Protein AF-A0A355BE50-F1 (afdb_monomer_lite)

Sequence (98 aa):
LKNALIIVIANHMKKSYLSWNKDTVEDAIIFNHLYELSNGKIDLTKSKEELSASYELIKVNKKQSNKSNFSSGSKSVIVKKSKLVKNNTNTKNKNRKA

Radius of gyration: 24.0 Å; chains: 1; bounding box: 63×45×40 Å

Secondary structure (DSSP, 8-state):
-HHHHHHHHHHHHHHHHHHHH-----HHHHHHHHHHHTTTS---TT--PPPPPHHHHHHGGGS-----------------------------------

pLDDT: mean 70.99, std 21.61, range [31.84, 95.12]

Structure (mmCIF, N/CA/C/O backbone):
data_AF-A0A355BE50-F1
#
_entry.id   AF-A0A355BE50-F1
#
loop_
_atom_site.group_PDB
_atom_site.id
_atom_site.type_symbol
_atom_site.label_atom_id
_atom_site.label_alt_id
_atom_site.label_comp_id
_atom_site.label_asym_id
_atom_site.label_entity_id
_atom_site.label_seq_id
_atom_site.pdbx_PDB_ins_code
_atom_site.Cartn_x
_atom_site.Cartn_y
_atom_site.Cartn_z
_atom_site.occupancy
_atom_site.B_iso_or_equiv
_atom_site.auth_seq_id
_atom_site.auth_comp_id
_atom_site.auth_asym_id
_atom_site.auth_atom_id
_atom_site.pdbx_PDB_model_num
ATOM 1 N N . LEU A 1 1 ? -5.638 13.863 8.699 1.00 78.44 1 LEU A N 1
ATOM 2 C CA . LEU A 1 1 ? -4.297 13.393 9.131 1.00 78.44 1 LEU A CA 1
ATOM 3 C C . LEU A 1 1 ? -4.193 11.867 9.186 1.00 78.44 1 LEU A C 1
ATOM 5 O O . LEU A 1 1 ? -3.320 11.329 8.522 1.00 78.44 1 LEU A O 1
ATOM 9 N N . LYS A 1 2 ? -5.082 11.165 9.913 1.00 83.56 2 LYS A N 1
ATOM 10 C CA . LYS A 1 2 ? -5.051 9.689 10.025 1.00 83.56 2 LYS A CA 1
ATOM 11 C C . LYS A 1 2 ? -5.081 8.967 8.666 1.00 83.56 2 LYS A C 1
ATOM 13 O O . LYS A 1 2 ? -4.237 8.115 8.431 1.00 83.56 2 LYS A O 1
ATOM 18 N N . ASN A 1 3 ? -5.970 9.370 7.756 1.00 86.81 3 ASN A N 1
ATOM 19 C CA . ASN A 1 3 ? -6.094 8.751 6.426 1.00 86.81 3 ASN A CA 1
ATOM 20 C C . ASN A 1 3 ? -4.814 8.906 5.593 1.00 86.81 3 ASN A C 1
ATOM 22 O O . ASN A 1 3 ? -4.292 7.925 5.082 1.00 86.81 3 ASN A O 1
ATOM 26 N N . ALA A 1 4 ? -4.245 10.115 5.553 1.00 89.44 4 ALA A N 1
ATOM 27 C CA . ALA A 1 4 ? -2.984 10.365 4.856 1.00 89.44 4 ALA A CA 1
ATOM 28 C C . ALA A 1 4 ? -1.843 9.476 5.383 1.00 89.44 4 ALA A C 1
ATOM 30 O O . ALA A 1 4 ? -1.057 8.949 4.603 1.00 89.44 4 ALA A O 1
ATOM 31 N N . LEU A 1 5 ? -1.771 9.261 6.703 1.00 92.06 5 LEU A N 1
ATOM 32 C CA . LEU A 1 5 ? -0.762 8.382 7.295 1.00 92.06 5 LEU A CA 1
ATOM 33 C C . LEU A 1 5 ? -0.970 6.913 6.900 1.00 92.06 5 LEU A C 1
ATOM 35 O O . LEU A 1 5 ? -0.008 6.223 6.578 1.00 92.06 5 LEU A O 1
ATOM 39 N N . ILE A 1 6 ? -2.220 6.450 6.885 1.00 91.50 6 ILE A N 1
ATOM 40 C CA . ILE A 1 6 ? -2.578 5.098 6.445 1.00 91.50 6 ILE A CA 1
ATOM 41 C C . ILE A 1 6 ? -2.149 4.870 4.984 1.00 91.50 6 ILE A C 1
ATOM 43 O O . ILE A 1 6 ? -1.551 3.842 4.675 1.00 91.50 6 ILE A O 1
ATOM 47 N N . ILE A 1 7 ? -2.366 5.850 4.105 1.00 91.75 7 ILE A N 1
ATOM 48 C CA . ILE A 1 7 ? -1.940 5.791 2.699 1.00 91.75 7 ILE A CA 1
ATOM 49 C C . ILE A 1 7 ? -0.417 5.751 2.569 1.00 91.75 7 ILE A C 1
ATOM 51 O O . ILE A 1 7 ? 0.117 4.996 1.759 1.00 91.75 7 ILE A O 1
ATOM 55 N N . VAL A 1 8 ? 0.313 6.511 3.391 1.00 93.25 8 VAL A N 1
ATOM 56 C CA . VAL A 1 8 ? 1.783 6.441 3.431 1.00 93.25 8 VAL A CA 1
ATOM 57 C C . VAL A 1 8 ? 2.257 5.040 3.831 1.00 93.25 8 VAL A C 1
ATOM 59 O O . VAL A 1 8 ? 3.186 4.518 3.214 1.00 93.25 8 VAL A O 1
ATOM 62 N N . ILE A 1 9 ? 1.605 4.406 4.810 1.00 93.62 9 ILE A N 1
ATOM 63 C CA . ILE A 1 9 ? 1.913 3.030 5.227 1.00 93.62 9 ILE A CA 1
ATOM 64 C C . ILE A 1 9 ? 1.634 2.044 4.087 1.00 93.62 9 ILE A C 1
ATOM 66 O O . ILE A 1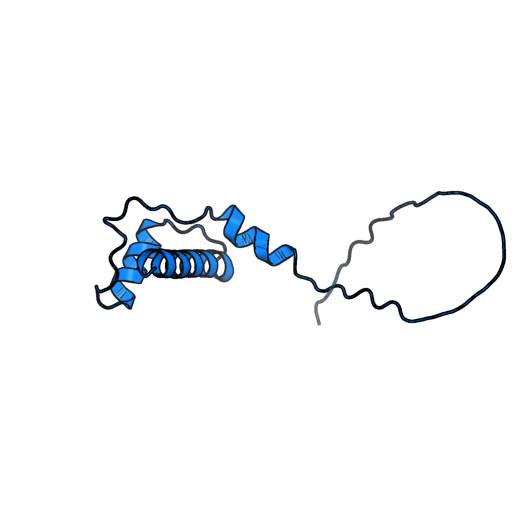 9 ? 2.503 1.239 3.753 1.00 93.62 9 ILE A O 1
ATOM 70 N N . ALA A 1 10 ? 0.472 2.135 3.440 1.00 93.81 10 ALA A N 1
ATOM 71 C CA . ALA A 1 10 ? 0.117 1.262 2.323 1.00 93.81 10 ALA A CA 1
ATOM 72 C C . ALA A 1 10 ? 1.082 1.427 1.129 1.00 93.81 10 ALA A C 1
ATOM 74 O O . ALA A 1 10 ? 1.574 0.441 0.575 1.00 93.81 10 ALA A O 1
ATOM 75 N N . ASN A 1 11 ? 1.465 2.665 0.798 1.00 93.62 11 ASN A N 1
ATOM 76 C CA . ASN A 1 11 ? 2.497 2.952 -0.203 1.00 93.62 11 ASN A CA 1
ATOM 77 C C . ASN A 1 11 ? 3.859 2.355 0.181 1.00 93.62 11 ASN A C 1
ATOM 79 O O . ASN A 1 11 ? 4.582 1.839 -0.675 1.00 93.62 11 ASN A O 1
ATOM 83 N N . HIS A 1 12 ? 4.215 2.385 1.467 1.00 93.06 12 HIS A N 1
ATOM 84 C CA . HIS A 1 12 ? 5.438 1.755 1.955 1.00 93.06 12 HIS A CA 1
ATOM 85 C C . HIS A 1 12 ? 5.395 0.227 1.814 1.00 93.06 12 HIS A C 1
ATOM 87 O O . HIS A 1 12 ? 6.375 -0.367 1.368 1.00 93.06 12 HIS A O 1
ATOM 93 N N . MET A 1 13 ? 4.257 -0.410 2.107 1.00 93.38 13 MET A N 1
ATOM 94 C CA . MET A 1 13 ? 4.072 -1.848 1.889 1.00 93.38 13 MET A CA 1
ATOM 95 C C . MET A 1 13 ? 4.235 -2.214 0.411 1.00 93.38 13 MET A C 1
ATOM 97 O O . MET A 1 13 ? 5.024 -3.103 0.090 1.00 93.38 13 MET A O 1
ATOM 101 N N . LYS A 1 14 ? 3.582 -1.478 -0.499 1.00 92.62 14 LYS A N 1
ATOM 102 C CA . LYS A 1 14 ? 3.719 -1.675 -1.953 1.00 92.62 14 LYS A CA 1
ATOM 103 C C . LYS A 1 14 ? 5.176 -1.541 -2.404 1.00 92.62 14 LYS A C 1
ATOM 105 O O . LYS A 1 14 ? 5.674 -2.371 -3.161 1.00 92.62 14 LYS A O 1
ATOM 110 N N . LYS A 1 15 ? 5.908 -0.554 -1.871 1.00 89.88 15 LYS A N 1
ATOM 111 C CA . LYS A 1 15 ? 7.352 -0.395 -2.115 1.00 89.88 15 LYS A CA 1
ATOM 112 C C . LYS A 1 15 ? 8.158 -1.609 -1.636 1.00 89.88 15 LYS A C 1
ATOM 114 O O . LYS A 1 15 ? 9.057 -2.050 -2.350 1.00 89.88 15 LYS A O 1
ATOM 119 N N . SER A 1 16 ? 7.861 -2.140 -0.452 1.00 90.38 16 SER A N 1
ATOM 120 C CA . SER A 1 16 ? 8.557 -3.306 0.104 1.00 90.38 16 SER A CA 1
ATOM 121 C C . SER A 1 16 ? 8.351 -4.556 -0.750 1.00 90.38 16 SER A C 1
ATOM 123 O O . SER A 1 16 ? 9.336 -5.224 -1.050 1.00 90.38 16 SER A O 1
ATOM 125 N N . TYR A 1 17 ? 7.137 -4.814 -1.247 1.00 91.31 17 TYR A N 1
ATOM 126 C CA . TYR A 1 17 ? 6.878 -5.905 -2.200 1.00 91.31 17 TYR A CA 1
ATOM 127 C C . TYR A 1 17 ? 7.729 -5.787 -3.467 1.00 91.31 17 TYR A C 1
ATOM 129 O O . TYR A 1 17 ? 8.451 -6.720 -3.829 1.00 91.31 17 TYR A O 1
ATOM 137 N N . LEU A 1 18 ? 7.716 -4.606 -4.090 1.00 88.56 18 LEU A N 1
ATOM 138 C CA . LEU A 1 18 ? 8.491 -4.333 -5.302 1.00 88.56 18 LEU A CA 1
ATOM 139 C C . LEU A 1 18 ? 10.006 -4.440 -5.061 1.00 88.56 18 LEU A C 1
ATOM 141 O O . LEU A 1 18 ? 10.752 -4.828 -5.958 1.00 88.56 18 LEU A O 1
ATOM 145 N N . SER A 1 19 ? 10.481 -4.089 -3.863 1.00 84.62 19 SER A N 1
ATOM 146 C CA . SER A 1 19 ? 11.905 -4.141 -3.521 1.00 84.62 19 SER A CA 1
ATOM 147 C C . SER A 1 19 ? 12.395 -5.549 -3.193 1.00 84.62 19 SER A C 1
ATOM 149 O O . SER A 1 19 ? 13.532 -5.869 -3.536 1.00 84.62 19 SER A O 1
ATOM 151 N N . TRP A 1 20 ? 11.583 -6.359 -2.510 1.00 84.94 20 TRP A N 1
ATOM 152 C CA . TRP A 1 20 ? 11.962 -7.707 -2.079 1.00 84.94 20 TRP A CA 1
ATOM 153 C C . TRP A 1 20 ? 11.803 -8.739 -3.196 1.00 84.94 20 TRP A C 1
ATOM 155 O O . TRP A 1 20 ? 12.730 -9.505 -3.438 1.00 84.94 20 TRP A O 1
ATOM 165 N N . ASN A 1 21 ? 10.682 -8.714 -3.923 1.00 75.81 21 ASN A N 1
ATOM 166 C CA . ASN A 1 21 ? 10.361 -9.756 -4.904 1.00 75.81 21 ASN A CA 1
ATOM 167 C C . ASN A 1 21 ? 10.504 -9.303 -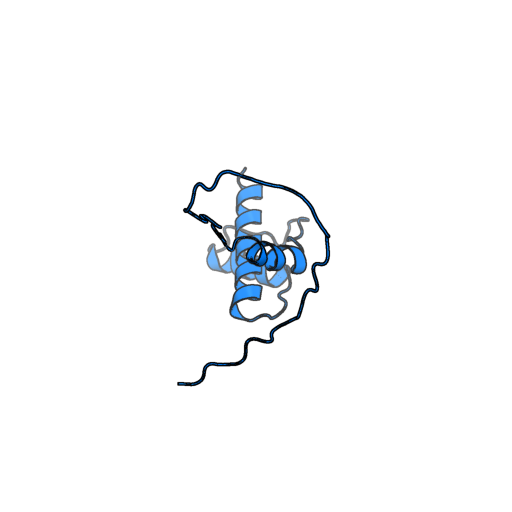6.361 1.00 75.81 21 ASN A C 1
ATOM 169 O O . ASN A 1 21 ? 10.493 -10.146 -7.252 1.00 75.81 21 ASN A O 1
ATOM 173 N N . LYS A 1 22 ? 10.633 -7.990 -6.625 1.00 69.94 22 LYS A N 1
ATOM 174 C CA . LYS A 1 22 ? 10.533 -7.389 -7.976 1.00 69.94 22 LYS A CA 1
ATOM 175 C C . LYS A 1 22 ? 9.255 -7.752 -8.736 1.00 69.94 22 LYS A C 1
ATOM 177 O O . LYS A 1 22 ? 9.174 -7.486 -9.933 1.00 69.94 22 LYS A O 1
ATOM 182 N N . ASP A 1 23 ? 8.278 -8.324 -8.051 1.00 72.88 23 ASP A N 1
ATOM 183 C CA . ASP A 1 23 ? 7.012 -8.703 -8.641 1.00 72.88 23 ASP A CA 1
ATOM 184 C C . ASP A 1 23 ? 5.994 -7.587 -8.442 1.00 72.88 23 ASP A C 1
ATOM 186 O O . ASP A 1 23 ? 6.044 -6.835 -7.461 1.00 72.88 23 ASP A O 1
ATOM 190 N N . THR A 1 24 ? 5.091 -7.452 -9.401 1.00 82.62 24 THR A N 1
ATOM 191 C CA . THR A 1 24 ? 3.974 -6.525 -9.294 1.00 82.62 24 THR A CA 1
ATOM 192 C C . THR A 1 24 ? 3.008 -7.013 -8.224 1.00 82.62 24 THR A C 1
ATOM 194 O O . THR A 1 24 ? 2.741 -8.203 -8.114 1.00 82.62 24 THR A O 1
ATOM 197 N N . VAL A 1 25 ? 2.468 -6.085 -7.442 1.00 88.62 25 VAL A N 1
ATOM 198 C CA . VAL A 1 25 ? 1.418 -6.371 -6.463 1.00 88.62 25 VAL A CA 1
ATOM 199 C C . VAL A 1 25 ? 0.248 -5.436 -6.725 1.00 88.62 25 VAL A C 1
ATOM 201 O O . VAL A 1 25 ? 0.447 -4.242 -6.970 1.00 88.62 25 VAL A O 1
ATOM 204 N N . GLU A 1 26 ? -0.957 -5.993 -6.707 1.00 90.75 26 GLU A N 1
ATOM 205 C CA . GLU A 1 26 ? -2.196 -5.233 -6.833 1.00 90.75 26 GLU A CA 1
ATOM 206 C C . GLU A 1 26 ? -2.541 -4.524 -5.521 1.00 90.75 26 GLU A C 1
ATOM 208 O O . GLU A 1 26 ? -2.276 -5.026 -4.424 1.00 90.75 26 GLU A O 1
ATOM 213 N N . ASP A 1 27 ? -3.187 -3.365 -5.628 1.00 92.31 27 ASP A N 1
ATOM 214 C CA . ASP A 1 27 ? -3.541 -2.540 -4.469 1.00 92.31 27 ASP A CA 1
ATOM 215 C C . ASP A 1 27 ? -4.511 -3.268 -3.527 1.00 92.31 27 ASP A C 1
ATOM 217 O O . ASP A 1 27 ? -4.372 -3.177 -2.308 1.00 92.31 27 ASP A O 1
ATOM 221 N N . ALA A 1 28 ? -5.417 -4.087 -4.073 1.00 91.88 28 ALA A N 1
ATOM 222 C CA . ALA A 1 28 ? -6.352 -4.898 -3.295 1.00 91.88 28 ALA A CA 1
ATOM 223 C C . ALA A 1 28 ? -5.644 -5.868 -2.332 1.00 91.88 28 ALA A C 1
ATOM 225 O O . ALA A 1 28 ? -6.073 -6.028 -1.189 1.00 91.88 28 ALA A O 1
ATOM 226 N N . ILE A 1 29 ? -4.528 -6.468 -2.759 1.00 92.06 29 ILE A N 1
ATOM 227 C CA . ILE A 1 29 ? -3.731 -7.372 -1.920 1.00 92.06 29 ILE A CA 1
ATOM 228 C C . ILE A 1 29 ? -3.064 -6.595 -0.782 1.00 92.06 29 ILE A C 1
ATOM 230 O O . ILE A 1 29 ? -3.090 -7.034 0.368 1.00 92.06 29 ILE A O 1
ATOM 234 N N . ILE A 1 30 ? -2.521 -5.406 -1.073 1.00 94.06 30 ILE A N 1
ATOM 235 C CA . ILE A 1 30 ? -1.951 -4.519 -0.048 1.00 94.06 30 ILE A CA 1
ATOM 236 C C . ILE A 1 30 ? -3.014 -4.123 0.981 1.00 94.06 30 ILE A C 1
ATOM 238 O O . ILE A 1 30 ? -2.745 -4.163 2.181 1.00 94.06 30 ILE A O 1
ATOM 242 N N . PHE A 1 31 ? -4.222 -3.775 0.534 1.00 94.44 31 PHE A N 1
ATOM 243 C CA . PHE A 1 31 ? -5.324 -3.407 1.422 1.00 94.44 31 PHE A CA 1
ATOM 244 C C . PHE A 1 31 ? -5.775 -4.574 2.295 1.00 94.44 31 PHE A C 1
ATOM 246 O O . PHE A 1 31 ? -5.982 -4.381 3.493 1.00 94.44 31 PHE A O 1
ATOM 253 N N . ASN A 1 32 ? -5.862 -5.781 1.733 1.00 93.62 32 ASN A N 1
ATOM 254 C CA . ASN A 1 32 ? -6.221 -6.972 2.494 1.00 93.62 32 ASN A CA 1
ATOM 255 C C . ASN A 1 32 ? -5.174 -7.297 3.571 1.00 93.62 32 ASN A C 1
ATOM 257 O O . ASN A 1 32 ? -5.523 -7.506 4.730 1.00 93.62 32 ASN A O 1
ATOM 261 N N . HIS A 1 33 ? -3.882 -7.243 3.234 1.00 94.38 33 HIS A N 1
ATOM 262 C CA . HIS A 1 33 ? -2.819 -7.453 4.220 1.00 94.38 33 HIS A CA 1
ATOM 263 C C . HIS A 1 33 ? -2.809 -6.378 5.308 1.00 94.38 33 HIS A C 1
ATOM 265 O O . HIS A 1 33 ? -2.560 -6.677 6.472 1.00 94.38 33 HIS A O 1
ATOM 271 N N . LEU A 1 34 ? -3.087 -5.120 4.961 1.00 93.75 34 LEU A N 1
ATOM 272 C CA . LEU A 1 34 ? -3.174 -4.046 5.946 1.00 93.75 34 LEU A CA 1
ATOM 273 C C . LEU A 1 34 ? -4.348 -4.264 6.910 1.00 93.75 34 LEU A C 1
ATOM 275 O O . LEU A 1 34 ? -4.208 -4.045 8.116 1.00 93.75 34 LEU A O 1
ATOM 279 N N . TYR A 1 35 ? -5.484 -4.735 6.396 1.00 94.31 35 TYR A N 1
ATOM 280 C CA . TYR A 1 35 ? -6.637 -5.112 7.205 1.00 94.31 35 TYR A CA 1
ATOM 281 C C . TYR A 1 35 ? -6.294 -6.260 8.163 1.00 94.31 35 TYR A C 1
ATOM 283 O O . TYR A 1 35 ? -6.503 -6.134 9.369 1.00 94.31 35 TYR A O 1
ATOM 291 N N . GLU A 1 36 ? -5.683 -7.331 7.661 1.00 95.12 36 GLU A N 1
ATOM 292 C CA . GLU A 1 36 ? -5.288 -8.495 8.457 1.00 95.12 36 GLU A CA 1
ATOM 293 C C . GLU A 1 36 ? -4.267 -8.136 9.552 1.00 95.12 36 GLU A C 1
ATOM 295 O O . GLU A 1 36 ? -4.499 -8.394 10.736 1.00 95.12 36 GLU A O 1
ATOM 300 N N . LEU A 1 37 ? -3.180 -7.447 9.188 1.00 93.75 37 LEU A N 1
ATOM 301 C CA . LEU A 1 37 ? -2.102 -7.064 10.110 1.00 93.75 37 LEU A CA 1
ATOM 302 C C . LEU A 1 37 ? -2.538 -6.033 11.153 1.00 93.75 37 LEU A C 1
ATOM 304 O O . LEU A 1 37 ? -1.959 -5.958 12.235 1.00 93.75 37 LEU A O 1
ATOM 308 N N . SER A 1 38 ? -3.552 -5.228 10.841 1.00 92.88 38 SER A N 1
ATOM 309 C CA . SER A 1 38 ? -4.118 -4.264 11.786 1.00 92.88 38 SER A CA 1
ATOM 310 C C . SER A 1 38 ? -5.208 -4.856 12.683 1.00 92.88 38 SER A C 1
ATOM 312 O O . SER A 1 38 ? -5.834 -4.107 13.439 1.00 92.88 38 SER A O 1
ATOM 314 N N . ASN A 1 39 ? -5.456 -6.171 12.611 1.00 94.31 39 ASN A N 1
ATOM 315 C CA . ASN A 1 39 ? -6.575 -6.846 13.274 1.00 94.31 39 ASN A CA 1
ATOM 316 C C . ASN A 1 39 ? -7.930 -6.201 12.926 1.00 94.31 39 ASN A C 1
ATOM 318 O O . ASN A 1 39 ? -8.760 -5.949 13.798 1.00 94.31 39 ASN A O 1
ATOM 322 N N . GLY A 1 40 ? -8.122 -5.865 11.652 1.00 92.25 40 GLY A N 1
ATOM 323 C CA . GLY A 1 40 ? -9.348 -5.288 11.111 1.00 92.25 40 GLY A CA 1
ATOM 324 C C . GLY A 1 40 ? -9.564 -3.800 11.398 1.00 92.25 40 GLY A C 1
ATOM 325 O O . GLY A 1 40 ? -10.626 -3.263 11.087 1.00 92.25 40 GLY A O 1
ATOM 326 N N . LYS A 1 41 ? -8.582 -3.110 11.991 1.00 89.38 41 LYS A N 1
ATOM 327 C CA . LYS A 1 41 ? -8.701 -1.686 12.356 1.00 89.38 41 LYS A CA 1
ATOM 328 C C . LYS A 1 41 ? -8.528 -0.741 11.170 1.00 89.38 41 LYS A C 1
ATOM 330 O O . LYS A 1 41 ? -9.012 0.388 11.225 1.00 89.38 41 LYS A O 1
ATOM 335 N N . ILE A 1 42 ? -7.803 -1.166 10.138 1.00 89.38 42 ILE A N 1
ATOM 336 C CA . ILE A 1 42 ? -7.486 -0.353 8.964 1.00 89.38 42 ILE A CA 1
ATOM 337 C C . ILE A 1 42 ? -8.083 -1.024 7.727 1.00 89.38 42 ILE A C 1
ATOM 339 O O . ILE A 1 42 ? -7.488 -1.929 7.153 1.00 89.38 42 ILE A O 1
ATOM 343 N N . ASP A 1 43 ? -9.265 -0.563 7.321 1.00 88.69 43 ASP A N 1
ATOM 344 C CA . ASP A 1 43 ? -9.957 -1.016 6.113 1.00 88.69 43 ASP A CA 1
ATOM 345 C C . ASP A 1 43 ? -9.866 0.057 5.017 1.00 88.69 43 ASP A C 1
ATOM 347 O O . ASP A 1 43 ? -10.499 1.110 5.101 1.00 88.69 43 ASP A O 1
ATOM 351 N N . LEU A 1 44 ? -9.049 -0.216 3.996 1.00 84.94 44 LEU A N 1
ATOM 352 C CA . LEU A 1 44 ? -8.907 0.619 2.798 1.00 84.94 44 LEU A CA 1
ATOM 353 C C . LEU A 1 44 ? -9.700 0.082 1.600 1.00 84.94 44 LEU A C 1
ATOM 355 O O . LEU A 1 44 ? -9.783 0.762 0.581 1.00 84.94 44 LEU A O 1
ATOM 359 N N . THR A 1 45 ? -10.326 -1.092 1.714 1.00 80.69 45 THR A N 1
ATOM 360 C CA . THR A 1 45 ? -11.038 -1.742 0.597 1.00 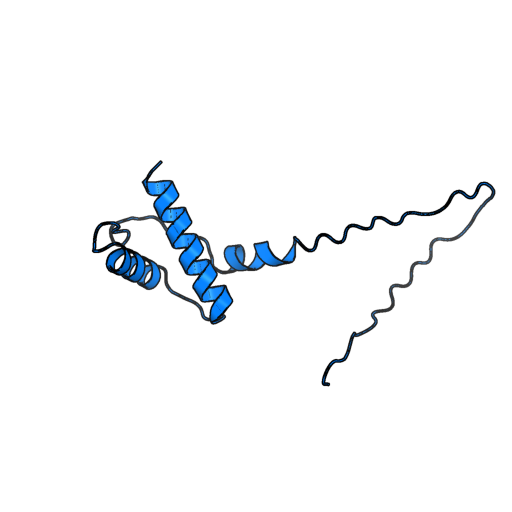80.69 45 THR A CA 1
ATOM 361 C C . THR A 1 45 ? -12.266 -0.953 0.144 1.00 80.69 45 THR A C 1
ATOM 363 O O . THR A 1 45 ? -12.653 -0.997 -1.019 1.00 80.69 45 THR A O 1
ATOM 366 N N . LYS A 1 46 ? -12.857 -0.184 1.064 1.00 79.12 46 LYS A N 1
ATOM 367 C CA . LYS A 1 46 ? -14.004 0.701 0.811 1.00 79.12 46 LYS A CA 1
ATOM 368 C C . LYS A 1 46 ? -13.589 2.103 0.365 1.00 79.12 46 LYS A C 1
ATOM 370 O O . LYS A 1 46 ? -14.449 2.928 0.057 1.00 79.12 46 LYS A O 1
ATOM 375 N N . SER A 1 47 ? -12.292 2.403 0.396 1.00 77.31 47 SER A N 1
ATOM 376 C CA . SER A 1 47 ? -11.766 3.713 0.029 1.00 77.31 47 SER A CA 1
ATOM 377 C C . SER A 1 47 ? -11.601 3.815 -1.489 1.00 77.31 47 SER A C 1
ATOM 379 O O . SER A 1 47 ? -11.258 2.842 -2.150 1.00 77.31 47 SER A O 1
ATOM 381 N N . LYS A 1 48 ? -11.855 5.001 -2.051 1.00 78.06 48 LYS A N 1
ATOM 382 C CA . LYS A 1 48 ? -11.642 5.299 -3.481 1.00 78.06 48 LYS A CA 1
ATOM 383 C C . LYS A 1 48 ? -10.195 5.692 -3.809 1.00 78.06 48 LYS A C 1
ATOM 385 O O . LYS A 1 48 ? -9.936 6.176 -4.906 1.00 78.06 48 LYS A O 1
ATOM 390 N N . GLU A 1 49 ? -9.287 5.585 -2.843 1.00 80.12 49 GLU A N 1
ATOM 391 C CA . GLU A 1 49 ? -7.917 6.069 -2.983 1.00 80.12 49 GLU A CA 1
ATOM 392 C C . GLU A 1 49 ? -7.020 4.984 -3.582 1.00 80.12 49 GLU A 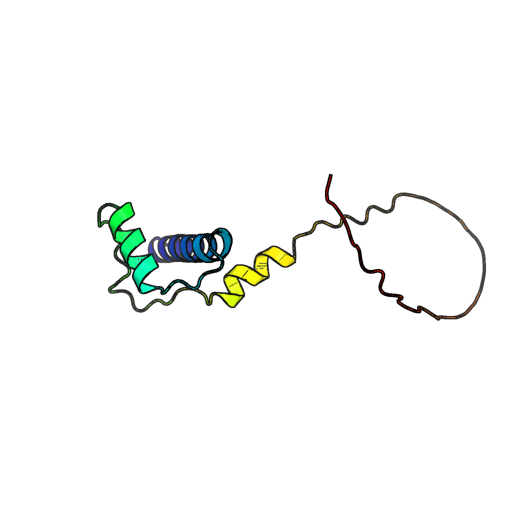C 1
ATOM 394 O O . GLU A 1 49 ? -6.980 3.854 -3.100 1.00 80.12 49 GLU A O 1
ATOM 399 N N . GLU A 1 50 ? -6.294 5.344 -4.638 1.00 85.88 50 GLU A N 1
ATOM 400 C CA . GLU A 1 50 ? -5.335 4.462 -5.305 1.00 85.88 50 GLU A CA 1
ATOM 401 C C . GLU A 1 50 ? -3.929 4.662 -4.731 1.00 85.88 50 GLU A C 1
ATOM 403 O O . GLU A 1 50 ? -3.545 5.769 -4.332 1.00 85.88 50 GLU A O 1
ATOM 408 N N . LEU A 1 51 ? -3.134 3.589 -4.694 1.00 88.88 51 LEU A N 1
ATOM 409 C CA . LEU A 1 51 ? -1.739 3.689 -4.280 1.00 88.88 51 LEU A CA 1
ATOM 410 C C . LEU A 1 51 ? -0.889 4.266 -5.407 1.00 88.88 51 LEU A C 1
ATOM 412 O O . LEU A 1 51 ? -1.188 4.128 -6.593 1.00 88.88 51 LEU A O 1
ATOM 416 N N . SER A 1 52 ? 0.247 4.857 -5.040 1.00 89.56 52 SER A N 1
ATOM 417 C CA . SER A 1 52 ? 1.188 5.380 -6.025 1.00 89.56 52 SER A CA 1
ATOM 418 C C . SER A 1 52 ? 1.618 4.289 -7.009 1.00 89.56 52 SER A C 1
ATOM 420 O O . SER A 1 52 ? 1.781 3.109 -6.661 1.00 89.56 52 SER A O 1
ATOM 422 N N . ALA A 1 53 ? 1.818 4.691 -8.262 1.00 86.38 53 ALA A N 1
ATOM 423 C CA . ALA A 1 53 ? 2.201 3.775 -9.320 1.00 86.38 53 ALA A CA 1
ATOM 424 C C . ALA A 1 53 ? 3.562 3.127 -9.018 1.00 86.38 53 ALA A C 1
ATOM 426 O O . ALA A 1 53 ? 4.510 3.782 -8.574 1.00 86.38 53 ALA A O 1
ATOM 427 N N . SER A 1 54 ? 3.692 1.835 -9.324 1.00 83.94 54 SER A N 1
ATOM 428 C CA . SER A 1 54 ? 4.892 1.041 -9.020 1.00 83.94 54 SER A CA 1
ATOM 429 C C . SER A 1 54 ? 6.183 1.655 -9.583 1.00 83.94 54 SER A C 1
ATOM 431 O O . SER A 1 54 ? 7.246 1.555 -8.968 1.00 83.94 54 SER A O 1
ATOM 433 N N . TYR A 1 55 ? 6.102 2.351 -10.724 1.00 81.06 55 TYR A N 1
ATOM 434 C CA . TYR A 1 55 ? 7.251 3.014 -11.348 1.00 81.06 55 TYR A CA 1
ATOM 435 C C . TYR A 1 55 ? 7.802 4.183 -10.510 1.00 81.06 55 TYR A C 1
ATOM 437 O O . TYR A 1 55 ? 9.017 4.413 -10.501 1.00 81.06 55 TYR A O 1
ATOM 445 N N . GLU A 1 56 ? 6.932 4.923 -9.817 1.00 81.88 56 GLU A N 1
ATOM 446 C CA . GLU A 1 56 ? 7.322 6.060 -8.977 1.00 81.88 56 GLU A CA 1
ATOM 447 C C . GLU A 1 56 ? 8.023 5.562 -7.720 1.00 81.88 56 GLU A C 1
ATOM 449 O O . GLU A 1 56 ? 9.095 6.055 -7.370 1.00 81.88 56 GLU A O 1
ATOM 454 N N . LEU A 1 57 ? 7.489 4.500 -7.113 1.00 83.25 57 LEU A N 1
ATOM 455 C CA . LEU A 1 57 ? 8.016 3.903 -5.885 1.00 83.25 57 LEU A CA 1
ATOM 456 C C . LEU A 1 57 ? 9.446 3.355 -6.048 1.00 83.25 57 LEU A C 1
ATOM 458 O O . LEU A 1 57 ? 10.260 3.452 -5.126 1.00 83.25 57 LEU A O 1
ATOM 462 N N . ILE A 1 58 ? 9.781 2.812 -7.224 1.00 80.19 58 ILE A N 1
ATOM 463 C CA . ILE A 1 58 ? 11.102 2.224 -7.511 1.00 80.19 58 ILE A CA 1
ATOM 464 C C . ILE A 1 58 ? 12.134 3.291 -7.921 1.00 80.19 58 ILE A C 1
ATOM 466 O O . ILE A 1 58 ? 13.307 3.199 -7.541 1.00 80.19 58 ILE A O 1
ATOM 470 N N . LYS A 1 59 ? 11.739 4.318 -8.694 1.00 71.88 59 LYS A N 1
ATOM 471 C CA . LYS A 1 59 ? 12.670 5.336 -9.234 1.00 71.88 59 LYS A CA 1
ATOM 472 C C . LYS A 1 59 ? 13.375 6.150 -8.148 1.00 71.88 59 LYS A C 1
ATOM 474 O O . LYS A 1 59 ? 14.529 6.536 -8.344 1.00 71.88 59 LYS A O 1
ATOM 479 N N . VAL A 1 60 ? 12.713 6.392 -7.016 1.00 61.94 60 VAL A N 1
ATOM 480 C CA . VAL A 1 60 ? 13.223 7.260 -5.940 1.00 61.94 60 VAL A CA 1
ATOM 481 C C . VAL A 1 60 ? 14.533 6.733 -5.333 1.00 61.94 60 VAL A C 1
ATOM 483 O O . VAL A 1 60 ? 15.387 7.524 -4.944 1.00 61.94 60 VAL A O 1
ATOM 486 N N . ASN A 1 61 ? 14.787 5.420 -5.360 1.00 58.91 61 ASN A N 1
ATOM 487 C CA . ASN A 1 61 ? 16.008 4.843 -4.783 1.00 58.91 61 ASN A CA 1
ATOM 488 C C . ASN A 1 61 ? 17.287 5.074 -5.624 1.00 58.91 61 ASN A C 1
ATOM 490 O O . ASN A 1 61 ? 18.386 4.887 -5.108 1.00 58.91 61 ASN A O 1
ATOM 494 N N . LYS A 1 62 ? 17.200 5.475 -6.905 1.00 59.34 62 LYS A N 1
ATOM 495 C CA . LYS A 1 62 ? 18.396 5.618 -7.769 1.00 59.34 62 LYS A CA 1
ATOM 496 C C . LYS A 1 62 ? 19.146 6.947 -7.623 1.00 59.34 62 LYS A C 1
ATOM 498 O O . LYS A 1 62 ? 20.264 7.046 -8.120 1.00 59.34 62 LYS A O 1
ATOM 503 N N . LYS A 1 63 ? 18.563 7.971 -6.988 1.00 56.91 63 LYS A N 1
ATOM 504 C CA . LYS A 1 63 ? 19.141 9.332 -6.968 1.00 56.91 63 LYS A CA 1
ATOM 505 C C . LYS A 1 63 ? 19.9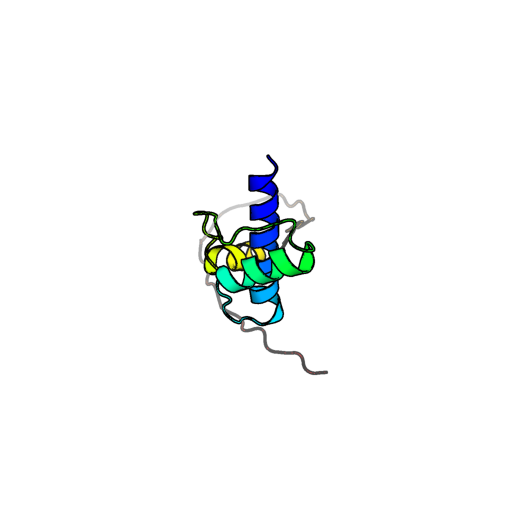54 9.684 -5.720 1.00 56.91 63 LYS A C 1
ATOM 507 O O . LYS A 1 63 ? 20.645 10.695 -5.741 1.00 56.91 63 LYS A O 1
ATOM 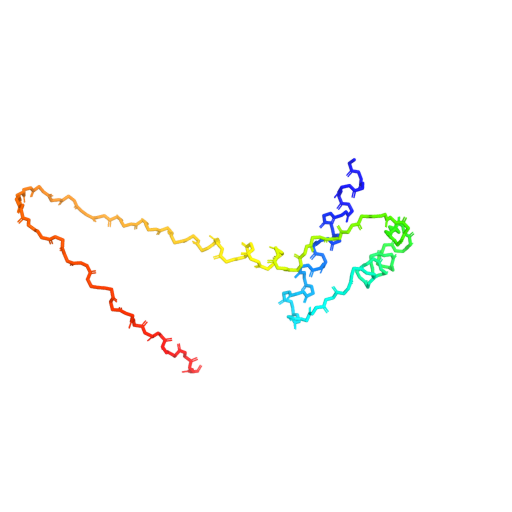512 N N . GLN A 1 64 ? 19.957 8.840 -4.690 1.00 57.91 64 GLN A N 1
ATOM 513 C CA . GLN A 1 64 ? 20.653 9.124 -3.432 1.00 57.91 64 GLN A CA 1
ATOM 514 C C . GLN A 1 64 ? 21.993 8.380 -3.301 1.00 57.91 64 GLN A C 1
ATOM 516 O O . GLN A 1 64 ? 22.368 7.954 -2.213 1.00 57.91 64 GLN A O 1
ATOM 521 N N . SER A 1 65 ? 22.757 8.205 -4.386 1.00 54.41 65 SER A N 1
ATOM 522 C CA . SER A 1 65 ? 24.193 8.001 -4.190 1.00 54.41 65 SER A CA 1
ATOM 523 C C . SER A 1 65 ? 24.778 9.369 -3.856 1.00 54.41 65 SER A C 1
ATOM 525 O O . SER A 1 65 ? 24.991 10.181 -4.758 1.00 54.41 65 SER A O 1
ATOM 527 N N . ASN A 1 66 ? 25.016 9.630 -2.570 1.00 57.59 66 ASN A N 1
ATOM 528 C CA . ASN A 1 66 ? 25.899 10.697 -2.113 1.00 57.59 66 ASN A CA 1
ATOM 529 C C . ASN A 1 66 ? 27.298 10.433 -2.683 1.00 57.59 66 ASN A C 1
ATOM 531 O O . ASN A 1 66 ? 28.193 9.959 -1.990 1.00 57.59 66 ASN A O 1
ATOM 535 N N . LYS A 1 67 ? 27.508 10.723 -3.968 1.00 56.81 67 LYS A N 1
ATOM 536 C CA . LYS A 1 67 ? 28.845 10.941 -4.491 1.00 56.81 67 LYS A CA 1
ATOM 537 C C . LYS A 1 67 ? 29.217 12.348 -4.062 1.00 56.81 67 LYS A C 1
ATOM 539 O O . LYS A 1 67 ? 29.132 13.304 -4.827 1.00 56.81 67 LYS A O 1
ATOM 544 N N . SER A 1 68 ? 29.567 12.457 -2.788 1.00 52.50 68 SER A N 1
ATOM 545 C CA . SER A 1 68 ? 30.337 13.559 -2.255 1.00 52.50 68 SER A CA 1
ATOM 546 C C . SER A 1 68 ? 31.645 13.611 -3.043 1.00 52.50 68 SER A C 1
ATOM 548 O O . SER A 1 68 ? 32.636 12.982 -2.678 1.00 52.50 68 SER A O 1
ATOM 550 N N . ASN A 1 69 ? 31.650 14.332 -4.163 1.00 55.31 69 ASN A N 1
ATOM 551 C CA . ASN A 1 69 ? 32.874 14.783 -4.808 1.00 55.31 69 ASN A CA 1
ATOM 552 C C . ASN A 1 69 ? 33.490 15.876 -3.916 1.00 55.31 69 ASN A C 1
ATOM 554 O O . ASN A 1 69 ? 33.579 17.034 -4.308 1.00 55.31 69 ASN A O 1
ATOM 558 N N . PHE A 1 70 ? 33.905 15.516 -2.700 1.00 55.62 70 PHE A N 1
ATOM 559 C CA . PHE A 1 70 ? 34.912 16.275 -1.973 1.00 55.62 70 PHE A CA 1
ATOM 560 C C . PHE A 1 70 ? 36.258 15.924 -2.606 1.00 55.62 70 PHE A C 1
ATOM 562 O O . PHE A 1 70 ? 37.002 15.076 -2.127 1.00 55.62 70 PHE A O 1
ATOM 569 N N . SER A 1 71 ? 36.540 16.554 -3.745 1.00 51.25 71 SER A N 1
ATOM 570 C CA . SER A 1 71 ? 37.903 16.680 -4.250 1.00 51.25 71 SER A CA 1
ATOM 571 C C . SER A 1 71 ? 38.575 17.800 -3.465 1.00 51.25 71 SER A C 1
ATOM 573 O O . SER A 1 71 ? 38.581 18.957 -3.879 1.00 51.25 71 SER A O 1
ATOM 575 N N . SER A 1 72 ? 39.098 17.453 -2.295 1.00 48.97 72 SER A N 1
ATOM 576 C CA . SER A 1 72 ? 40.117 18.232 -1.600 1.00 48.97 72 SER A CA 1
ATOM 577 C C . SER A 1 72 ? 41.441 18.185 -2.376 1.00 48.97 72 SER A C 1
ATOM 579 O O . SER A 1 72 ? 41.908 17.097 -2.708 1.00 48.97 72 SER A O 1
ATOM 581 N N . GLY A 1 73 ? 42.060 19.351 -2.587 1.00 42.28 73 GLY A N 1
ATOM 582 C CA . GLY A 1 73 ? 43.417 19.523 -3.132 1.00 42.28 73 GLY A CA 1
ATOM 583 C C . GLY A 1 73 ? 43.417 19.968 -4.602 1.00 42.28 73 GLY A C 1
ATOM 584 O O . GLY A 1 73 ? 42.721 19.386 -5.419 1.00 42.28 73 GLY A O 1
ATOM 585 N N . SER A 1 74 ? 44.127 21.001 -5.053 1.00 41.09 74 SER A N 1
ATOM 586 C CA . SER A 1 74 ? 45.193 21.804 -4.453 1.00 41.09 74 SER A CA 1
ATOM 587 C C . SER A 1 74 ? 45.311 23.116 -5.243 1.00 41.09 74 SER A C 1
ATOM 589 O O . SER A 1 74 ? 45.046 23.148 -6.444 1.00 41.09 74 SER A O 1
ATOM 591 N N . LYS A 1 75 ? 45.733 24.199 -4.577 1.00 45.22 75 LYS A N 1
ATOM 592 C CA . LYS A 1 75 ? 46.154 25.463 -5.208 1.00 45.22 75 LYS A CA 1
ATOM 593 C C . LYS A 1 75 ? 47.147 25.197 -6.348 1.00 45.22 75 LYS A C 1
ATOM 595 O O . LYS A 1 75 ? 48.187 24.594 -6.110 1.00 45.22 75 LYS A O 1
ATOM 600 N N . SER A 1 76 ? 46.894 25.741 -7.535 1.00 39.22 76 SER A N 1
ATOM 601 C CA . SER A 1 76 ? 47.963 26.173 -8.440 1.00 39.22 76 SER A CA 1
ATOM 602 C C . SER A 1 76 ? 47.491 27.355 -9.287 1.00 39.22 76 SER A C 1
ATOM 604 O O . SER A 1 76 ? 46.403 27.382 -9.853 1.00 39.22 76 SER A O 1
ATOM 606 N N . VAL A 1 77 ? 48.321 28.384 -9.242 1.00 42.22 77 VAL A N 1
ATOM 607 C CA . VAL A 1 77 ? 48.257 29.657 -9.954 1.00 42.22 77 VAL A CA 1
ATOM 608 C C . VAL A 1 77 ? 48.870 29.445 -11.359 1.00 42.22 77 VAL A C 1
ATOM 610 O O . VAL A 1 77 ? 49.713 28.565 -11.500 1.00 42.22 77 VAL A O 1
ATOM 613 N N . ILE A 1 78 ? 48.488 30.280 -12.348 1.00 37.31 78 ILE A N 1
ATOM 614 C CA . ILE A 1 78 ? 49.163 30.557 -13.654 1.00 37.31 78 ILE A CA 1
ATOM 615 C C . ILE A 1 78 ? 48.770 29.724 -14.923 1.00 37.31 78 ILE A C 1
ATOM 617 O O . ILE A 1 78 ? 49.111 28.562 -15.078 1.00 37.31 78 ILE A O 1
ATOM 621 N N . VAL A 1 79 ? 48.171 30.457 -15.893 1.00 39.03 79 VAL A N 1
ATOM 622 C CA . VAL A 1 79 ? 48.411 30.493 -17.371 1.00 39.03 79 VAL A CA 1
ATOM 623 C C . VAL A 1 79 ? 47.567 29.674 -18.385 1.00 39.03 79 VAL A C 1
ATOM 625 O O . VAL A 1 79 ? 47.621 28.460 -18.479 1.00 39.03 79 VAL A O 1
ATOM 628 N N . LYS A 1 80 ? 46.886 30.467 -19.241 1.00 38.94 80 LYS A N 1
ATOM 629 C CA . LYS A 1 80 ? 46.575 30.381 -20.694 1.00 38.94 80 LYS A CA 1
ATOM 630 C C . LYS A 1 80 ? 46.095 29.060 -21.342 1.00 38.94 80 LYS A C 1
ATOM 632 O O . LYS A 1 80 ? 46.837 28.106 -21.491 1.00 38.94 80 LYS A O 1
ATOM 637 N N . LYS A 1 81 ? 44.942 29.213 -22.018 1.00 38.91 81 LYS A N 1
ATOM 638 C CA . LYS A 1 81 ? 44.637 28.819 -23.417 1.00 38.91 81 LYS A CA 1
ATOM 639 C C . LYS A 1 81 ? 44.735 27.322 -23.766 1.00 38.91 81 LYS A C 1
ATOM 641 O O . LYS A 1 81 ? 45.815 26.814 -24.021 1.00 38.91 81 LYS A O 1
ATOM 646 N N . SER A 1 82 ? 43.575 26.703 -24.017 1.00 40.50 82 SER A N 1
ATOM 647 C CA . SER A 1 82 ? 43.194 26.064 -25.300 1.00 40.50 82 SER A CA 1
ATOM 648 C C . SER A 1 82 ? 42.354 24.780 -25.163 1.00 40.50 82 SER A C 1
ATOM 650 O O . SER A 1 82 ? 42.622 23.919 -24.340 1.00 40.50 82 SER A O 1
ATOM 652 N N . LYS A 1 83 ? 41.364 24.688 -26.065 1.00 39.03 83 LYS A N 1
ATOM 653 C CA . LYS A 1 83 ? 40.711 23.496 -26.638 1.00 39.03 83 LYS A CA 1
ATOM 654 C C . LYS A 1 83 ? 39.906 22.569 -25.712 1.00 39.03 83 LYS A C 1
ATOM 656 O O . LYS A 1 83 ? 40.398 21.641 -25.083 1.00 39.03 83 LYS A O 1
ATOM 661 N N . LEU A 1 84 ? 38.593 22.769 -25.808 1.00 42.44 84 LEU A N 1
ATOM 662 C CA . LEU A 1 84 ? 37.542 21.792 -25.555 1.00 42.44 84 LEU A CA 1
ATOM 663 C C . LEU A 1 84 ? 37.681 20.598 -26.523 1.00 42.44 84 LEU A C 1
ATOM 665 O O . LEU A 1 84 ? 37.369 20.736 -27.700 1.00 42.44 84 LEU A O 1
ATOM 669 N N . VAL A 1 85 ? 38.090 19.432 -26.021 1.00 42.72 85 VAL A N 1
ATOM 670 C CA . VAL A 1 85 ? 37.724 18.113 -26.572 1.00 42.72 85 VAL A CA 1
ATOM 671 C C . VAL A 1 85 ? 37.543 17.171 -25.381 1.00 42.72 85 VAL A C 1
ATOM 673 O O . VAL A 1 85 ? 38.513 16.789 -24.733 1.00 42.72 85 VAL A O 1
ATOM 676 N N . LYS A 1 86 ? 36.296 16.818 -25.053 1.00 37.38 86 LYS A N 1
ATOM 677 C CA . LYS A 1 86 ? 35.976 15.783 -24.058 1.00 37.38 86 LYS A CA 1
ATOM 678 C C . LYS A 1 86 ? 35.388 14.584 -24.797 1.00 37.38 86 LYS A C 1
ATOM 680 O O . LYS A 1 86 ? 34.189 14.529 -25.048 1.00 37.38 86 LYS A O 1
ATOM 685 N N . ASN A 1 87 ? 36.253 13.637 -25.153 1.00 31.84 87 ASN A N 1
ATOM 686 C CA . ASN A 1 87 ? 35.845 12.309 -25.599 1.00 31.84 87 ASN A CA 1
ATOM 687 C C . ASN A 1 87 ? 35.463 11.489 -24.362 1.00 31.84 87 ASN A C 1
ATOM 689 O O . ASN A 1 87 ? 36.290 11.277 -23.478 1.00 31.84 87 ASN A O 1
ATOM 693 N N . ASN A 1 88 ? 34.208 11.048 -24.289 1.00 35.25 88 ASN A N 1
ATOM 694 C CA . ASN A 1 88 ? 33.704 10.212 -23.204 1.00 35.25 88 ASN A CA 1
ATOM 695 C C . ASN A 1 88 ? 33.807 8.738 -23.633 1.00 35.25 88 ASN A C 1
ATOM 697 O O . ASN A 1 88 ? 32.944 8.227 -24.345 1.00 35.25 88 ASN A O 1
ATOM 701 N N . THR A 1 89 ? 34.882 8.051 -23.243 1.00 37.66 89 THR A N 1
ATOM 702 C CA . THR A 1 89 ? 35.027 6.601 -23.443 1.00 37.66 89 THR A CA 1
ATOM 703 C C . THR A 1 89 ? 34.368 5.841 -22.294 1.00 37.66 89 THR A C 1
ATOM 705 O O . THR A 1 89 ? 34.824 5.902 -21.153 1.00 37.66 89 THR A O 1
ATOM 708 N N . ASN A 1 90 ? 33.305 5.103 -22.619 1.00 37.31 90 ASN A N 1
ATOM 709 C CA . ASN A 1 90 ? 32.658 4.107 -21.766 1.00 37.31 90 ASN A CA 1
ATOM 710 C C . ASN A 1 90 ? 33.643 2.998 -21.362 1.00 37.31 90 ASN A C 1
ATOM 712 O O . ASN A 1 90 ? 34.054 2.207 -22.211 1.00 37.31 90 ASN A O 1
ATOM 716 N N . THR A 1 91 ? 33.940 2.856 -20.070 1.00 43.25 91 THR A N 1
ATOM 717 C CA . THR A 1 91 ? 34.584 1.651 -19.530 1.00 43.25 91 THR A CA 1
ATOM 718 C C . THR A 1 91 ? 33.581 0.826 -18.724 1.00 43.25 91 THR A C 1
ATOM 720 O O . THR A 1 91 ? 33.099 1.200 -17.657 1.00 43.25 91 THR A O 1
ATOM 723 N N . LYS A 1 92 ? 33.244 -0.329 -19.311 1.00 39.28 92 LYS A N 1
ATOM 724 C CA . LYS A 1 92 ? 32.493 -1.441 -18.723 1.00 39.28 92 LYS A CA 1
ATOM 725 C C . LYS A 1 92 ? 33.213 -1.932 -17.465 1.00 39.28 92 LYS A C 1
ATOM 727 O O . LYS A 1 92 ? 34.342 -2.401 -17.570 1.00 39.28 92 LYS A O 1
ATOM 732 N N . ASN A 1 93 ? 32.552 -1.899 -16.309 1.00 38.00 93 ASN A N 1
ATOM 733 C CA . ASN A 1 93 ? 33.081 -2.524 -15.100 1.00 38.00 93 ASN A CA 1
ATOM 734 C C . ASN A 1 93 ? 32.548 -3.964 -14.996 1.00 38.00 93 ASN A C 1
ATOM 736 O O . ASN A 1 93 ? 31.386 -4.191 -14.662 1.00 38.00 93 ASN A O 1
ATOM 740 N N . LYS A 1 94 ? 33.399 -4.925 -15.370 1.00 48.34 94 LYS A N 1
ATOM 741 C CA . LYS A 1 94 ? 33.256 -6.357 -15.076 1.00 48.34 94 LYS A CA 1
ATOM 742 C C . LYS A 1 94 ? 33.875 -6.647 -13.701 1.00 48.34 94 LYS A C 1
ATOM 744 O O . LYS A 1 94 ? 34.853 -6.006 -13.333 1.00 48.34 94 LYS A O 1
ATOM 749 N N . ASN A 1 95 ? 33.374 -7.710 -13.067 1.00 47.56 95 ASN A N 1
ATOM 750 C CA . ASN A 1 95 ? 33.885 -8.426 -11.883 1.00 47.56 95 ASN A CA 1
ATOM 751 C C . ASN A 1 95 ? 33.211 -7.983 -10.571 1.00 47.56 95 ASN A C 1
ATOM 753 O O . ASN A 1 95 ? 33.045 -6.799 -10.312 1.00 47.56 95 ASN A O 1
ATOM 757 N N . ARG A 1 96 ? 32.770 -8.910 -9.712 1.00 45.03 96 ARG A N 1
ATOM 758 C CA . ARG A 1 96 ? 33.638 -9.855 -8.988 1.00 45.03 96 ARG A CA 1
ATOM 759 C C . ARG A 1 96 ? 32.935 -11.183 -8.648 1.00 45.03 96 ARG A C 1
ATOM 761 O O . ARG A 1 96 ? 31.881 -11.177 -8.025 1.00 45.03 96 ARG A O 1
ATOM 768 N N . LYS A 1 97 ? 33.585 -12.294 -9.016 1.00 44.25 97 LYS A N 1
ATOM 769 C CA . LYS A 1 97 ? 33.658 -13.526 -8.216 1.00 44.25 97 LYS A CA 1
ATOM 770 C C . LYS A 1 97 ? 34.967 -13.460 -7.423 1.00 44.25 97 LYS A C 1
ATOM 772 O O . LYS A 1 97 ? 35.994 -13.137 -8.021 1.00 44.25 97 LYS A O 1
ATOM 777 N N . ALA A 1 98 ? 34.900 -13.760 -6.136 1.00 48.75 98 ALA A N 1
ATOM 778 C CA . ALA A 1 98 ? 35.923 -14.417 -5.329 1.00 48.75 98 ALA A CA 1
ATOM 779 C C . ALA A 1 98 ? 35.175 -15.023 -4.142 1.00 48.75 98 ALA A C 1
ATOM 781 O O . ALA A 1 98 ? 34.357 -14.272 -3.561 1.00 48.75 98 ALA A O 1
#

Foldseek 3Di:
DVVVVLLVVLLVVQLVCCVPPVDHDDSVVSQVVSCVVVVNPRHCVPPPDDHDDSVVSPVVVPPPPPPPPPPDDDDDDDDDDDDDDDDDDDDDDDDDDD